Protein AF-Q648W8-F1 (afdb_monomer_lite)

Foldseek 3Di:
DDDDFDFDDDPNDTHTPDDDDDDPPDDDDDDDDDLCPQVVCDVVVYHDDPVRSVVCSVVVRPPD

Secondary structure (DSSP, 8-state):
------EEEETTEEEESS-----TT----------TTTGGGTTTS----HHHHHHHHHHHHS--

pLDDT: mean 78.71, std 12.03, range [47.53, 95.31]

Sequence (64 aa):
MEETIEVVYENGVFKPLEPVEIPEGTKMPITLTKSDKLKRYRGILGKADEKLLKEFEPEANDIY

Radius of gyration: 15.41 Å; chains: 1; bounding box: 31×22×41 Å

Structure (mmCIF, N/CA/C/O backbone):
data_AF-Q648W8-F1
#
_entry.id   AF-Q648W8-F1
#
loop_
_atom_site.group_PDB
_atom_site.id
_atom_site.type_symbol
_atom_site.label_atom_id
_atom_site.label_alt_id
_atom_site.label_comp_id
_atom_site.label_asym_id
_atom_site.label_entity_id
_atom_site.label_seq_id
_atom_site.pdbx_PDB_ins_code
_atom_site.Cartn_x
_atom_site.Cartn_y
_atom_site.Cartn_z
_atom_site.occupancy
_atom_site.B_iso_or_equiv
_atom_site.auth_seq_id
_atom_site.auth_comp_id
_atom_site.auth_asym_id
_atom_site.auth_atom_id
_atom_site.pdbx_PDB_model_num
ATOM 1 N N . MET A 1 1 ? 12.599 0.773 14.085 1.00 54.69 1 MET A N 1
ATOM 2 C CA . MET A 1 1 ? 12.560 -0.039 12.858 1.00 54.69 1 MET A CA 1
ATOM 3 C C . MET A 1 1 ? 11.273 0.335 12.169 1.00 54.69 1 MET A C 1
ATOM 5 O O . MET A 1 1 ? 10.239 0.296 12.823 1.00 54.69 1 MET A O 1
ATOM 9 N N . GLU A 1 2 ? 11.365 0.830 10.944 1.00 62.78 2 GLU A N 1
ATOM 10 C CA . GLU A 1 2 ? 10.195 1.068 10.103 1.00 62.78 2 GLU A CA 1
ATOM 11 C C . GLU A 1 2 ? 9.966 -0.202 9.292 1.00 62.78 2 GLU A C 1
ATOM 13 O O . GLU A 1 2 ? 10.910 -0.753 8.729 1.00 62.78 2 GLU A O 1
ATOM 18 N N . GLU A 1 3 ? 8.736 -0.699 9.299 1.00 74.88 3 GLU A N 1
ATOM 19 C CA . GLU A 1 3 ? 8.344 -1.904 8.578 1.00 74.88 3 GLU A CA 1
ATOM 20 C C . GLU A 1 3 ? 7.411 -1.467 7.448 1.00 74.88 3 GLU A C 1
ATOM 22 O O . GLU A 1 3 ? 6.390 -0.817 7.689 1.00 74.88 3 GLU A O 1
ATOM 27 N N . THR A 1 4 ? 7.806 -1.738 6.204 1.00 83.50 4 THR A N 1
ATOM 28 C CA . THR A 1 4 ? 7.001 -1.394 5.027 1.00 83.50 4 THR A CA 1
ATOM 29 C C . THR A 1 4 ? 6.139 -2.592 4.669 1.00 83.50 4 THR A C 1
ATOM 31 O O . THR A 1 4 ? 6.659 -3.670 4.402 1.00 83.50 4 THR A O 1
ATOM 34 N N . ILE A 1 5 ? 4.822 -2.398 4.650 1.00 87.88 5 ILE A N 1
ATOM 35 C CA . ILE A 1 5 ? 3.867 -3.442 4.277 1.00 87.88 5 ILE A CA 1
ATOM 36 C C . ILE A 1 5 ? 3.543 -3.276 2.798 1.00 87.88 5 ILE A C 1
ATOM 38 O O . ILE A 1 5 ? 2.937 -2.280 2.394 1.00 87.88 5 ILE A O 1
ATOM 42 N N . GLU A 1 6 ? 3.923 -4.259 1.989 1.00 84.06 6 GLU A N 1
ATOM 43 C CA . GLU A 1 6 ? 3.533 -4.292 0.586 1.00 84.06 6 GLU A CA 1
ATOM 44 C C . GLU A 1 6 ? 2.061 -4.684 0.451 1.00 84.06 6 GLU A C 1
ATOM 46 O O . GLU A 1 6 ? 1.593 -5.664 1.038 1.00 84.06 6 GLU A O 1
ATOM 51 N N . VAL A 1 7 ? 1.317 -3.908 -0.336 1.00 90.25 7 VAL A N 1
ATOM 52 C CA . VAL A 1 7 ? -0.126 -4.080 -0.509 1.00 90.25 7 VAL A CA 1
ATOM 53 C C . VAL A 1 7 ? -0.530 -4.003 -1.976 1.00 90.25 7 VAL A C 1
ATOM 55 O O . VAL A 1 7 ? 0.042 -3.248 -2.762 1.00 90.25 7 VAL A O 1
ATOM 58 N N . VAL A 1 8 ? -1.596 -4.719 -2.325 1.00 87.88 8 VAL A N 1
ATOM 59 C CA . VAL A 1 8 ? -2.354 -4.511 -3.560 1.00 87.88 8 VAL A CA 1
ATOM 60 C C . VAL A 1 8 ? -3.651 -3.769 -3.246 1.00 87.88 8 VAL A C 1
ATOM 62 O O . VAL A 1 8 ? -4.337 -4.067 -2.267 1.00 87.88 8 VAL A O 1
ATOM 65 N N . TYR A 1 9 ? -3.995 -2.780 -4.068 1.00 89.31 9 TYR A N 1
ATOM 66 C CA . TYR A 1 9 ? -5.263 -2.066 -3.949 1.00 89.31 9 TYR A CA 1
ATOM 67 C C . TYR A 1 9 ? -6.304 -2.682 -4.884 1.00 89.31 9 TYR A C 1
ATOM 69 O O . TYR A 1 9 ? -6.208 -2.548 -6.103 1.00 89.31 9 TYR A 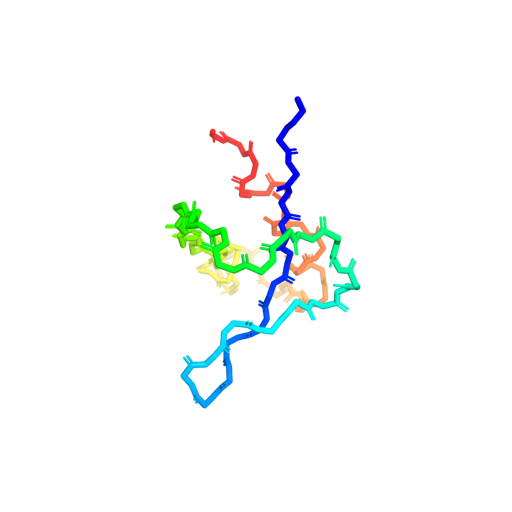O 1
ATOM 77 N N . GLU A 1 10 ? -7.315 -3.340 -4.316 1.00 89.19 10 GLU A N 1
ATOM 78 C CA . GLU A 1 10 ? -8.381 -4.000 -5.075 1.00 89.19 10 GLU A CA 1
ATOM 79 C C . GLU A 1 10 ? -9.752 -3.658 -4.494 1.00 89.19 10 GLU A C 1
ATOM 81 O O . GLU A 1 10 ? -9.993 -3.828 -3.299 1.00 89.19 10 GLU A O 1
ATOM 86 N N . ASN A 1 11 ? -10.677 -3.213 -5.350 1.00 95.31 11 ASN A N 1
ATOM 87 C CA . ASN A 1 11 ? -12.073 -2.932 -4.987 1.00 95.31 11 ASN A CA 1
ATOM 88 C C . ASN A 1 11 ? -12.237 -1.998 -3.772 1.00 95.31 11 ASN A C 1
ATOM 90 O O . ASN A 1 11 ? -13.152 -2.172 -2.970 1.00 95.31 11 ASN A O 1
ATOM 94 N N . GLY A 1 12 ? -11.352 -1.009 -3.621 1.00 93.50 12 GLY A N 1
ATOM 95 C CA . GLY A 1 12 ? -11.422 -0.050 -2.518 1.00 93.50 12 GLY A CA 1
ATOM 96 C C . GLY A 1 12 ? -10.635 -0.436 -1.263 1.00 93.5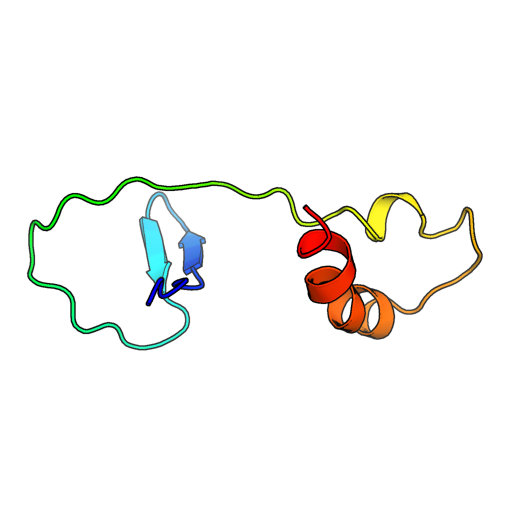0 12 GLY A C 1
ATOM 97 O O . GLY A 1 12 ? -10.658 0.325 -0.299 1.00 93.50 12 GLY A O 1
ATOM 98 N N . VAL A 1 13 ? -9.942 -1.581 -1.258 1.00 94.62 13 VAL A N 1
ATOM 99 C CA . VAL A 1 13 ? -9.277 -2.144 -0.072 1.00 94.62 13 VAL A CA 1
ATOM 100 C C . VAL A 1 13 ? -7.786 -2.370 -0.337 1.00 94.62 13 VAL A C 1
ATOM 102 O O . VAL A 1 13 ? -7.420 -2.940 -1.364 1.00 94.62 13 VAL A O 1
ATOM 105 N N . PHE A 1 14 ? -6.928 -1.958 0.603 1.00 92.75 14 PHE A N 1
ATOM 106 C CA . PHE A 1 14 ? -5.509 -2.331 0.626 1.00 92.75 14 PHE A CA 1
ATOM 107 C C . PHE A 1 14 ? -5.365 -3.729 1.232 1.00 92.75 14 PHE A C 1
ATOM 109 O O . PHE A 1 14 ? -5.690 -3.932 2.401 1.00 92.75 14 PHE A O 1
ATOM 116 N N . LYS A 1 15 ? -4.909 -4.693 0.433 1.00 92.69 15 LYS A N 1
ATOM 117 C CA . LYS A 1 15 ? -4.685 -6.079 0.850 1.00 92.69 15 LYS A CA 1
ATOM 118 C C . LYS A 1 15 ? -3.184 -6.339 0.950 1.00 92.69 15 LYS A C 1
ATOM 120 O O . LYS A 1 15 ? -2.503 -6.140 -0.056 1.00 92.69 15 LYS A O 1
ATOM 125 N N . PRO A 1 16 ? -2.661 -6.767 2.104 1.00 93.00 16 PRO A N 1
ATOM 126 C CA . PRO A 1 16 ? -1.243 -7.058 2.238 1.00 93.00 16 PRO A CA 1
ATOM 127 C C . PRO A 1 16 ? -0.859 -8.305 1.437 1.00 93.00 16 PRO A C 1
ATOM 129 O O . PRO A 1 16 ? -1.665 -9.225 1.281 1.00 93.00 16 PRO A O 1
ATOM 132 N N . LEU A 1 17 ? 0.361 -8.309 0.901 1.00 91.38 17 LEU A N 1
ATOM 133 C CA . LEU A 1 17 ? 0.914 -9.459 0.181 1.00 91.38 17 LEU A CA 1
ATOM 134 C C . LEU A 1 17 ? 1.341 -10.585 1.135 1.00 91.38 17 LEU A C 1
ATOM 136 O O . LEU A 1 17 ? 1.295 -11.755 0.759 1.00 91.38 17 LEU A O 1
ATOM 140 N N . GLU A 1 18 ? 1.690 -10.232 2.372 1.00 89.94 18 GLU A N 1
ATOM 141 C CA . GLU A 1 18 ? 2.083 -11.152 3.442 1.00 89.94 18 GLU A CA 1
ATOM 142 C C . GLU A 1 18 ? 1.200 -10.955 4.692 1.00 89.94 18 GLU A C 1
ATOM 144 O O . GLU A 1 18 ? 0.624 -9.879 4.873 1.00 89.94 18 GLU A O 1
ATOM 149 N N . PRO A 1 19 ? 1.037 -11.971 5.562 1.00 91.69 19 PRO A N 1
ATOM 150 C CA . PRO A 1 19 ? 0.304 -11.821 6.818 1.00 91.69 19 PRO A CA 1
ATOM 151 C C . PRO A 1 19 ? 0.917 -10.741 7.712 1.00 91.69 19 PRO A C 1
ATOM 153 O O . PRO A 1 19 ? 2.133 -10.677 7.864 1.00 91.69 19 PRO A O 1
ATOM 156 N N . VAL A 1 20 ? 0.067 -9.931 8.348 1.00 91.06 20 VAL A N 1
ATOM 157 C CA . VAL A 1 20 ? 0.510 -8.845 9.230 1.00 91.06 20 VAL A CA 1
ATOM 158 C C . VAL A 1 20 ? -0.201 -8.937 10.573 1.00 91.06 20 VAL A C 1
ATOM 160 O O . VAL A 1 20 ? -1.419 -9.110 10.628 1.00 91.06 20 VAL A O 1
ATOM 163 N N . GLU A 1 21 ? 0.549 -8.782 11.659 1.00 92.31 21 GLU A N 1
ATOM 164 C CA . GLU A 1 21 ? 0.022 -8.796 13.024 1.00 92.31 21 GLU A CA 1
ATOM 165 C C . GLU A 1 21 ? -0.224 -7.362 13.514 1.00 92.31 21 G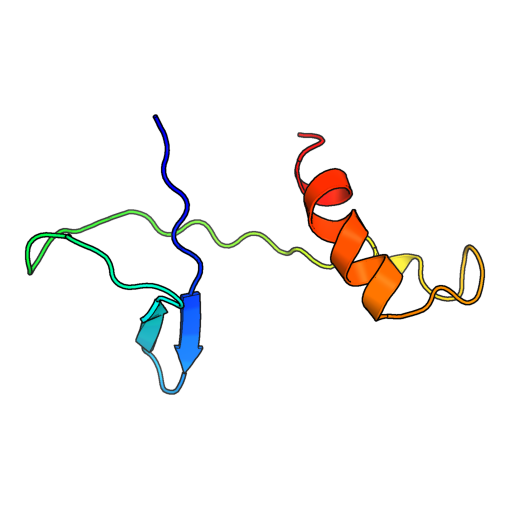LU A C 1
ATOM 167 O O . GLU A 1 21 ? 0.579 -6.778 14.238 1.00 92.31 21 GLU A O 1
ATOM 172 N N . ILE A 1 22 ? -1.349 -6.770 13.098 1.00 90.69 22 ILE A N 1
ATOM 173 C CA . ILE A 1 22 ? -1.761 -5.422 13.521 1.00 90.69 22 ILE A CA 1
ATOM 174 C C . ILE A 1 22 ? -3.088 -5.511 14.287 1.00 90.69 22 ILE A C 1
ATOM 176 O O . ILE A 1 22 ? -4.024 -6.146 13.798 1.00 90.69 22 ILE A O 1
ATOM 180 N N . PRO A 1 23 ? -3.224 -4.853 15.455 1.00 93.62 23 PRO A N 1
ATOM 181 C CA . PRO A 1 23 ? -4.492 -4.796 16.174 1.00 93.62 23 PRO A CA 1
ATOM 182 C C . PRO A 1 23 ? -5.614 -4.172 15.334 1.00 93.62 23 PRO A C 1
ATOM 184 O O . PRO A 1 23 ? -5.418 -3.146 14.673 1.00 93.62 23 PRO A O 1
ATOM 187 N N . GLU A 1 24 ? -6.815 -4.744 15.406 1.00 93.62 24 GLU A N 1
ATOM 188 C CA . GLU A 1 24 ? -7.980 -4.196 14.708 1.00 93.62 24 GLU A CA 1
ATOM 189 C C . GLU A 1 24 ? -8.279 -2.753 15.146 1.00 93.62 24 GLU A C 1
ATOM 191 O O . GLU A 1 24 ? -8.160 -2.386 16.315 1.00 93.62 24 GLU A O 1
ATOM 196 N N . GLY A 1 25 ? -8.670 -1.911 14.186 1.00 93.06 25 GLY A N 1
ATOM 197 C CA . GLY A 1 25 ? -8.973 -0.497 14.431 1.00 93.06 25 GLY A CA 1
ATOM 198 C C . GLY A 1 25 ? -7.749 0.422 14.541 1.00 93.06 25 GLY A C 1
ATOM 199 O O . GLY A 1 25 ? -7.920 1.631 14.727 1.00 93.06 25 GLY A O 1
ATOM 200 N N . THR A 1 26 ? -6.530 -0.105 14.386 1.00 93.12 26 THR A N 1
ATOM 201 C CA . THR A 1 26 ? -5.308 0.710 14.337 1.00 9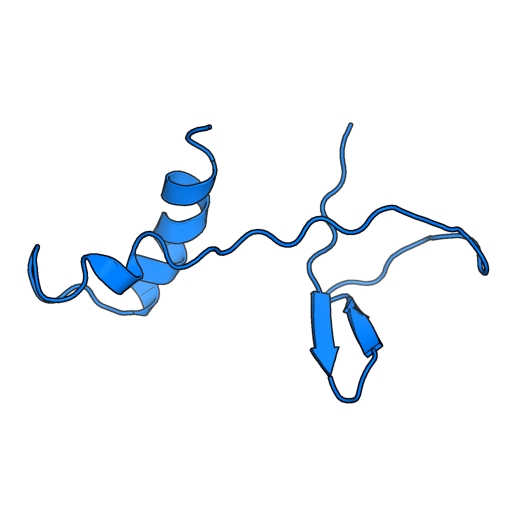3.12 26 THR A CA 1
ATOM 202 C C . THR A 1 26 ? -5.361 1.679 13.153 1.00 93.12 26 THR A C 1
ATOM 204 O O . THR A 1 26 ? -5.561 1.281 12.007 1.00 93.12 26 THR A O 1
ATOM 207 N N . LYS A 1 27 ? -5.176 2.976 13.423 1.00 92.75 27 LYS A N 1
ATOM 208 C CA . LYS A 1 27 ? -5.059 4.016 12.391 1.00 92.75 27 LYS A CA 1
ATOM 209 C C . LYS A 1 27 ? -3.586 4.251 12.091 1.00 92.75 27 LYS A C 1
ATOM 211 O O . LYS A 1 27 ? -2.838 4.605 12.997 1.00 92.75 27 LYS A O 1
ATOM 216 N N . MET A 1 28 ? -3.190 4.110 10.831 1.00 88.12 28 MET A N 1
ATOM 217 C CA . MET A 1 28 ? -1.822 4.363 10.376 1.00 88.12 28 MET A CA 1
ATOM 218 C C . MET A 1 28 ? -1.841 5.324 9.181 1.00 88.12 28 MET A C 1
ATOM 220 O O . MET A 1 28 ? -2.790 5.289 8.391 1.00 88.12 28 MET A O 1
ATOM 224 N N . PRO A 1 29 ? -0.842 6.210 9.046 1.00 87.00 29 PRO A N 1
ATOM 225 C CA . PRO A 1 29 ? -0.684 7.016 7.843 1.00 87.00 29 PRO A CA 1
ATOM 226 C C . PRO A 1 29 ? -0.319 6.122 6.650 1.00 87.00 29 PRO A C 1
ATOM 228 O O . PRO A 1 29 ? 0.405 5.142 6.802 1.00 87.00 29 PRO A O 1
ATOM 231 N N . ILE A 1 30 ? -0.806 6.476 5.460 1.00 86.69 30 ILE A N 1
ATOM 232 C CA . ILE A 1 30 ? -0.452 5.795 4.209 1.00 86.69 30 ILE A CA 1
ATOM 233 C C . ILE A 1 30 ? 0.441 6.725 3.396 1.00 86.69 30 ILE A C 1
ATOM 235 O O . ILE A 1 30 ? 0.055 7.858 3.102 1.00 86.69 30 ILE A O 1
ATOM 239 N N . THR A 1 31 ? 1.598 6.217 2.986 1.00 83.12 31 THR A N 1
ATOM 240 C CA . THR A 1 31 ? 2.493 6.892 2.044 1.00 83.12 31 THR A CA 1
ATOM 241 C C . THR A 1 31 ? 2.391 6.196 0.694 1.00 83.12 31 THR A C 1
ATOM 243 O O . THR A 1 31 ? 2.643 5.001 0.586 1.00 83.12 31 THR A O 1
ATOM 246 N N . LEU A 1 32 ? 2.001 6.938 -0.344 1.00 76.50 32 LEU A N 1
ATOM 247 C CA . LEU A 1 32 ? 1.960 6.431 -1.715 1.00 76.50 32 LEU A CA 1
ATOM 248 C C . LEU A 1 32 ? 3.228 6.854 -2.454 1.00 76.50 32 LEU A C 1
ATOM 250 O O . LEU A 1 32 ? 3.378 8.017 -2.835 1.00 76.50 32 LEU A O 1
ATOM 254 N N . THR A 1 33 ? 4.119 5.902 -2.699 1.00 66.94 33 THR A N 1
ATOM 255 C CA . THR A 1 33 ? 5.342 6.108 -3.477 1.00 66.94 33 THR A CA 1
ATOM 256 C C . THR A 1 33 ? 5.103 5.682 -4.925 1.00 66.94 33 THR A C 1
ATOM 258 O O . THR A 1 33 ? 4.692 4.559 -5.203 1.00 66.94 33 THR A O 1
ATOM 261 N N . LYS A 1 34 ? 5.338 6.580 -5.890 1.00 61.84 34 LYS A N 1
ATOM 262 C CA . LYS A 1 34 ? 5.301 6.226 -7.320 1.00 61.84 34 LYS A CA 1
ATOM 263 C C . LYS A 1 34 ? 6.626 5.559 -7.698 1.00 61.84 34 LYS A C 1
ATOM 265 O O . LYS A 1 34 ? 7.625 6.264 -7.812 1.00 61.84 34 LYS A O 1
ATOM 270 N N . SER A 1 35 ? 6.628 4.241 -7.909 1.00 60.03 35 SER A N 1
ATOM 271 C CA . SER A 1 35 ? 7.859 3.468 -8.156 1.00 60.03 35 SER A CA 1
ATOM 272 C C . SER A 1 35 ? 8.352 3.464 -9.608 1.00 60.03 35 SER A C 1
ATOM 274 O O . SER A 1 35 ? 9.440 2.966 -9.857 1.00 60.03 35 SER A O 1
ATOM 276 N N . ASP A 1 36 ? 7.640 4.064 -10.568 1.00 61.22 36 ASP A N 1
ATOM 277 C CA . ASP A 1 36 ? 7.946 3.940 -12.009 1.00 61.22 36 ASP A CA 1
ATOM 278 C C . ASP A 1 36 ? 9.159 4.786 -12.493 1.00 61.22 36 ASP A C 1
ATOM 280 O O . ASP A 1 36 ? 9.207 5.257 -13.640 1.00 61.22 36 ASP A O 1
ATOM 284 N N . LYS A 1 37 ? 10.168 5.024 -11.640 1.00 65.62 37 LYS A N 1
ATOM 285 C CA . LYS A 1 37 ? 11.371 5.801 -11.998 1.00 65.62 37 LYS A CA 1
ATOM 286 C C . LYS A 1 37 ? 12.165 5.161 -13.133 1.00 65.62 37 LYS A C 1
ATOM 288 O O . LYS A 1 37 ? 12.791 5.900 -13.888 1.00 65.62 37 LYS A O 1
ATOM 293 N N . LEU A 1 38 ? 12.154 3.836 -13.275 1.00 68.81 38 LEU A N 1
ATOM 294 C CA . LEU A 1 38 ? 12.909 3.158 -14.330 1.00 68.81 38 LEU A CA 1
ATOM 295 C C . LEU A 1 38 ? 12.102 2.982 -15.617 1.00 68.81 38 LEU A C 1
ATOM 297 O O . LEU A 1 38 ? 12.666 3.114 -16.707 1.00 68.81 38 LEU A O 1
ATOM 301 N N . LYS A 1 39 ? 10.775 2.807 -15.531 1.00 68.19 39 LYS A N 1
ATOM 302 C CA . LYS A 1 39 ? 9.909 2.746 -16.723 1.00 68.19 39 LYS A CA 1
ATOM 303 C C . LYS A 1 39 ? 10.059 3.954 -17.643 1.00 68.19 39 LYS A C 1
ATOM 305 O O . LYS A 1 39 ? 10.095 3.777 -18.857 1.00 68.19 39 LYS A O 1
ATOM 310 N N . ARG A 1 40 ? 10.201 5.167 -17.095 1.00 69.06 40 ARG A N 1
ATOM 311 C CA . ARG A 1 40 ? 10.386 6.396 -17.897 1.00 69.06 40 ARG A CA 1
ATOM 312 C C . ARG A 1 40 ? 11.675 6.418 -18.732 1.00 69.06 40 ARG A C 1
ATOM 314 O O . ARG A 1 40 ? 11.743 7.178 -19.689 1.00 69.06 40 ARG A O 1
ATOM 321 N N . TYR A 1 41 ? 12.681 5.605 -18.398 1.00 67.81 41 TYR A N 1
ATOM 322 C CA . TYR A 1 41 ? 13.940 5.519 -19.150 1.00 67.81 41 TYR A CA 1
ATOM 323 C C . TYR A 1 41 ? 13.970 4.359 -20.157 1.00 67.81 41 TYR A C 1
ATOM 325 O O . TYR A 1 41 ? 14.887 4.285 -20.983 1.00 67.81 41 TYR A O 1
ATOM 333 N N . ARG A 1 42 ? 12.965 3.470 -20.135 1.00 61.22 42 ARG A N 1
ATOM 334 C CA . ARG A 1 42 ? 12.836 2.359 -21.086 1.00 61.22 42 ARG A CA 1
ATOM 335 C C . ARG A 1 42 ? 12.699 2.915 -22.506 1.00 61.22 42 ARG A C 1
ATOM 337 O O . ARG A 1 42 ? 11.796 3.693 -22.789 1.00 61.22 42 ARG A O 1
ATOM 344 N N . GLY A 1 43 ? 13.601 2.518 -23.402 1.00 65.81 43 GLY A N 1
ATOM 345 C CA . GLY A 1 43 ? 13.653 3.015 -24.781 1.00 65.81 43 GLY A CA 1
ATOM 346 C C . GLY A 1 43 ? 14.512 4.269 -24.982 1.00 65.81 43 GLY A C 1
ATOM 347 O O . GLY A 1 43 ? 14.982 4.475 -26.095 1.00 65.81 43 GLY A O 1
ATOM 348 N N . ILE A 1 44 ? 14.794 5.043 -23.925 1.00 71.00 44 ILE A N 1
ATOM 349 C CA . ILE A 1 44 ? 15.736 6.177 -23.971 1.00 71.00 44 ILE A CA 1
ATOM 350 C C . ILE A 1 44 ? 17.174 5.674 -23.806 1.00 71.00 44 ILE A C 1
ATOM 352 O O . ILE A 1 44 ? 18.047 6.020 -24.593 1.00 71.00 44 ILE A O 1
ATOM 356 N N . LEU A 1 45 ? 17.412 4.817 -22.806 1.00 67.38 45 LEU A N 1
ATOM 357 C CA . LEU A 1 45 ? 18.728 4.223 -22.521 1.00 67.38 45 LEU A CA 1
ATOM 358 C C . LEU A 1 45 ? 18.943 2.863 -23.213 1.00 67.38 45 LEU A C 1
ATOM 360 O O . LEU A 1 45 ? 19.961 2.211 -23.006 1.00 67.38 45 LEU A O 1
ATOM 364 N N . GLY A 1 46 ? 17.981 2.428 -24.033 1.00 72.56 46 GLY A N 1
ATOM 365 C CA . GLY A 1 46 ? 17.989 1.139 -24.725 1.00 72.56 46 GLY A CA 1
ATOM 366 C C . GLY A 1 46 ? 16.812 0.232 -24.351 1.00 72.56 46 GLY A C 1
ATOM 367 O O . GLY A 1 46 ? 15.906 0.607 -23.599 1.00 72.56 46 GLY A O 1
ATOM 368 N N . LYS A 1 47 ? 16.800 -0.980 -24.921 1.00 69.25 47 LYS A N 1
ATOM 369 C CA . LYS A 1 47 ? 15.793 -2.010 -24.626 1.00 69.25 47 LYS A CA 1
ATOM 370 C C . LYS A 1 47 ? 16.182 -2.750 -23.346 1.00 69.25 47 LYS A C 1
ATOM 372 O O . LYS A 1 47 ? 16.884 -3.751 -23.405 1.00 69.25 47 LYS A O 1
ATOM 377 N N . ALA A 1 48 ? 15.723 -2.250 -22.206 1.00 68.75 48 ALA A N 1
ATOM 378 C CA . ALA A 1 48 ? 15.779 -3.000 -20.958 1.00 68.75 48 ALA A CA 1
ATOM 379 C C . ALA A 1 48 ? 14.606 -3.991 -20.885 1.00 68.75 48 ALA A C 1
ATOM 381 O O . ALA A 1 48 ? 13.466 -3.653 -21.240 1.00 68.75 48 ALA A O 1
ATOM 382 N N . ASP A 1 49 ? 14.909 -5.213 -20.446 1.00 78.19 49 ASP A N 1
ATOM 383 C CA . ASP A 1 49 ? 13.903 -6.218 -20.122 1.00 78.19 49 ASP A CA 1
ATOM 384 C C . ASP A 1 49 ? 13.084 -5.766 -18.905 1.00 78.19 49 ASP A C 1
ATOM 386 O O . ASP A 1 49 ? 13.597 -5.120 -17.992 1.00 78.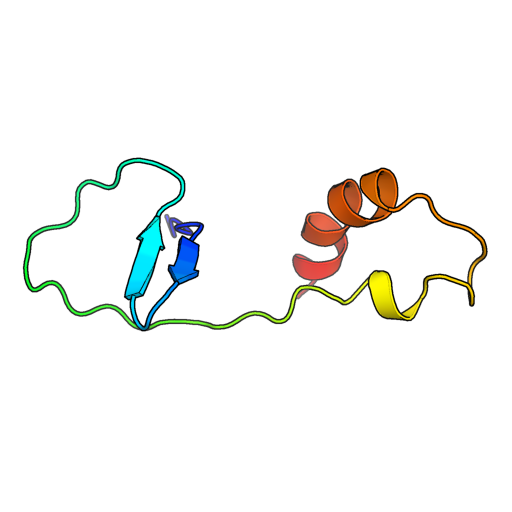19 49 ASP A O 1
ATOM 390 N N . GLU A 1 50 ? 11.792 -6.077 -18.895 1.00 73.69 50 GLU A N 1
ATOM 391 C CA . GLU A 1 50 ? 10.890 -5.631 -17.834 1.00 73.69 50 GLU A CA 1
ATOM 392 C C . GLU A 1 50 ? 11.196 -6.280 -16.480 1.00 73.69 50 GLU A C 1
ATOM 394 O O . GLU A 1 50 ? 11.012 -5.636 -15.450 1.00 73.69 50 GLU A O 1
ATOM 399 N N . LYS A 1 51 ? 11.701 -7.520 -16.466 1.00 77.25 51 LYS A N 1
ATOM 400 C CA . LYS A 1 51 ? 12.135 -8.172 -15.225 1.00 77.25 51 LYS A CA 1
ATOM 401 C C . LYS A 1 51 ? 13.344 -7.463 -14.635 1.00 77.25 51 LYS A C 1
ATOM 403 O O . LYS A 1 51 ? 13.347 -7.184 -13.444 1.00 77.25 51 LYS A O 1
ATOM 408 N N . LEU A 1 52 ? 14.301 -7.104 -15.490 1.00 79.69 52 LEU A N 1
ATOM 409 C CA . LEU A 1 52 ? 15.488 -6.352 -15.097 1.00 79.69 52 LEU A CA 1
ATOM 410 C C . LEU A 1 52 ? 15.097 -4.980 -14.522 1.00 79.69 52 LEU A C 1
ATOM 412 O O . LEU A 1 52 ? 15.591 -4.576 -13.482 1.00 79.69 52 LEU A O 1
ATOM 416 N N . LEU A 1 53 ? 14.156 -4.269 -15.154 1.00 79.56 53 LEU A N 1
ATOM 417 C CA . LEU A 1 53 ? 13.684 -2.979 -14.634 1.00 79.56 53 LEU A CA 1
ATOM 418 C C . LEU A 1 53 ? 13.022 -3.114 -13.258 1.00 79.56 53 LEU A C 1
ATOM 420 O O . LEU A 1 53 ? 13.254 -2.271 -12.404 1.00 79.56 53 LEU A O 1
ATOM 424 N N . LYS A 1 54 ? 12.230 -4.166 -13.030 1.00 77.56 54 LYS A N 1
ATOM 425 C CA . LYS A 1 54 ? 11.606 -4.415 -11.721 1.00 77.56 54 LYS A CA 1
ATOM 426 C C . LYS A 1 54 ? 12.626 -4.757 -10.638 1.00 77.56 54 LYS A C 1
ATOM 428 O O . LYS A 1 54 ? 12.436 -4.352 -9.502 1.00 77.56 54 LYS A O 1
ATOM 433 N N . GLU A 1 55 ? 13.692 -5.469 -10.993 1.00 82.31 55 GLU A N 1
ATOM 434 C CA . GLU A 1 55 ? 14.775 -5.836 -10.073 1.00 82.31 55 GLU A CA 1
ATOM 435 C C . GLU A 1 55 ? 15.520 -4.605 -9.538 1.00 82.31 55 GLU A C 1
ATOM 437 O O . GLU A 1 55 ? 15.791 -4.525 -8.346 1.00 82.31 55 GLU A O 1
ATOM 442 N N . PHE A 1 56 ? 15.778 -3.613 -10.395 1.00 79.81 56 PHE A N 1
ATOM 443 C CA . PHE A 1 56 ? 16.498 -2.389 -10.019 1.00 79.81 56 PHE A CA 1
ATOM 444 C C . PHE A 1 56 ? 15.584 -1.223 -9.603 1.00 79.81 56 PHE A C 1
ATOM 446 O O . PHE A 1 56 ? 16.076 -0.179 -9.168 1.00 79.81 56 PHE A O 1
ATOM 453 N N . GLU A 1 57 ? 14.256 -1.346 -9.741 1.00 77.31 57 GLU A N 1
ATOM 454 C CA . GLU A 1 57 ? 13.319 -0.294 -9.316 1.00 77.31 57 GLU A CA 1
ATOM 455 C C . GLU A 1 57 ? 13.436 0.037 -7.821 1.00 77.31 57 GLU A C 1
ATOM 457 O O . GLU A 1 57 ? 13.446 1.229 -7.509 1.00 77.31 57 GLU A O 1
ATOM 462 N N . PRO A 1 58 ? 13.573 -0.941 -6.905 1.00 73.44 58 PRO A N 1
ATOM 463 C CA . PRO A 1 58 ? 13.820 -0.676 -5.491 1.00 73.44 58 PRO A CA 1
ATOM 464 C C . PRO A 1 58 ? 15.050 0.211 -5.270 1.00 73.44 58 PRO A C 1
ATOM 466 O O . PRO A 1 58 ? 14.912 1.280 -4.684 1.00 73.44 58 PRO A O 1
ATOM 469 N N . GLU A 1 59 ? 16.208 -0.142 -5.842 1.00 76.44 59 GLU A N 1
ATOM 470 C CA . GLU A 1 59 ? 17.445 0.651 -5.727 1.00 76.44 59 GLU A CA 1
ATOM 471 C C . GLU A 1 59 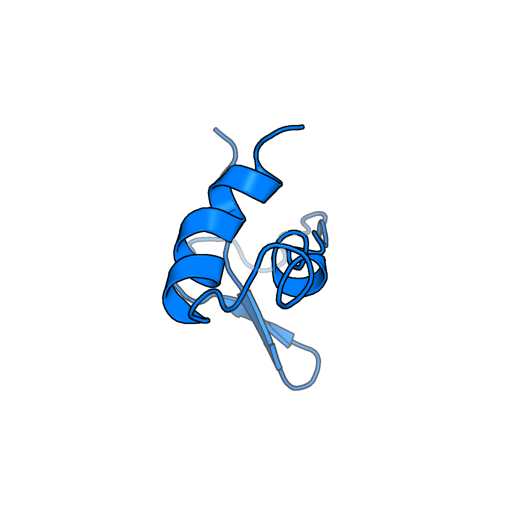? 17.271 2.075 -6.267 1.00 76.44 59 GLU A C 1
ATOM 473 O O . GLU A 1 59 ? 17.673 3.046 -5.635 1.00 76.44 59 GLU A O 1
ATOM 478 N N . ALA A 1 60 ? 16.625 2.238 -7.426 1.00 74.25 60 ALA A N 1
ATOM 479 C CA . ALA A 1 60 ? 16.368 3.560 -7.998 1.00 74.25 60 ALA A CA 1
ATOM 480 C C . ALA A 1 60 ? 15.412 4.409 -7.136 1.00 74.25 60 ALA A C 1
ATOM 482 O O . ALA A 1 60 ? 15.424 5.650 -7.193 1.00 74.25 60 ALA A O 1
ATOM 483 N N . ASN A 1 61 ? 14.545 3.751 -6.368 1.00 67.69 61 ASN A N 1
ATOM 484 C CA . ASN A 1 61 ? 13.587 4.393 -5.485 1.00 67.69 61 ASN A CA 1
ATOM 485 C C . ASN A 1 61 ? 14.188 4.752 -4.119 1.00 67.69 61 ASN A C 1
ATOM 487 O O . ASN A 1 61 ? 13.798 5.799 -3.610 1.00 67.69 61 ASN A O 1
ATOM 491 N N . ASP A 1 62 ? 15.187 4.007 -3.639 1.00 66.94 62 ASP A N 1
ATOM 492 C CA . ASP A 1 62 ? 15.855 4.162 -2.331 1.00 66.94 62 ASP A CA 1
ATOM 493 C C . ASP A 1 62 ? 16.899 5.304 -2.261 1.00 66.94 62 ASP A C 1
ATOM 495 O O . ASP A 1 62 ? 17.446 5.604 -1.206 1.00 66.94 62 ASP A O 1
ATOM 499 N N . ILE A 1 63 ? 17.199 5.977 -3.381 1.00 59.56 63 ILE A N 1
ATOM 500 C CA . ILE A 1 63 ? 18.247 7.024 -3.468 1.00 59.56 63 ILE A CA 1
ATOM 501 C C . ILE A 1 63 ? 17.832 8.393 -2.850 1.00 59.56 63 ILE A C 1
ATOM 503 O O . ILE A 1 63 ? 18.518 9.389 -3.067 1.00 59.56 63 ILE A O 1
ATOM 507 N N . TYR A 1 64 ? 16.748 8.509 -2.070 1.00 47.53 64 TYR A N 1
ATOM 508 C CA . TYR A 1 64 ? 16.387 9.771 -1.383 1.00 47.53 64 TYR A CA 1
ATOM 509 C C . TYR A 1 64 ? 15.744 9.576 -0.014 1.00 47.53 64 TYR A C 1
ATOM 511 O O . TYR A 1 64 ? 14.668 8.944 0.026 1.00 47.53 64 TYR A O 1
#